Protein AF-A0AAD5U9E8-F1 (afdb_monomer_lite)

Sequence (107 aa):
MSLKADQKKKLTMDKYHIERIRRDKMKNLIKELKVLVPKSKSVNIQQVQVLANAVNYIKTIQDVLKMNGLLESDEQDGPCVKRSDSDSETGSVYSKSESIRIDNLLC

Structure (mmCIF, N/CA/C/O backbone):
data_AF-A0AAD5U9E8-F1
#
_entry.id   AF-A0AAD5U9E8-F1
#
loop_
_atom_site.group_PDB
_atom_site.id
_atom_site.type_symbol
_atom_site.label_atom_id
_atom_site.label_alt_id
_atom_site.label_comp_id
_atom_site.label_asym_id
_atom_site.label_entity_id
_atom_site.label_seq_id
_atom_site.pdbx_PDB_ins_code
_atom_site.Cartn_x
_atom_site.Cartn_y
_atom_site.Cartn_z
_atom_site.occupancy
_atom_site.B_iso_or_equiv
_atom_site.auth_seq_id
_atom_site.auth_comp_id
_atom_site.auth_asym_id
_atom_site.auth_atom_id
_atom_site.pdbx_PDB_model_num
ATOM 1 N N . MET A 1 1 ? 25.307 -2.247 -40.115 1.00 53.50 1 MET A N 1
ATOM 2 C CA . MET A 1 1 ? 24.416 -2.467 -38.952 1.00 53.50 1 MET A CA 1
ATOM 3 C C . MET A 1 1 ? 23.189 -1.571 -39.094 1.00 53.50 1 MET A C 1
ATOM 5 O O . MET A 1 1 ? 23.336 -0.459 -39.584 1.00 53.50 1 MET A O 1
ATOM 9 N N . SER A 1 2 ? 21.984 -2.073 -38.799 1.00 71.44 2 SER A N 1
ATOM 10 C CA . SER A 1 2 ? 20.717 -1.387 -39.114 1.00 71.44 2 SER A CA 1
ATOM 11 C C . SER A 1 2 ? 20.261 -0.483 -37.964 1.00 71.44 2 SER A C 1
ATOM 13 O O . SER A 1 2 ? 19.754 -0.967 -36.954 1.00 71.44 2 SER A O 1
ATOM 15 N N . LEU A 1 3 ? 20.371 0.834 -38.157 1.00 66.44 3 LEU A N 1
ATOM 16 C CA . LEU A 1 3 ? 19.997 1.874 -37.184 1.00 66.44 3 LEU A CA 1
ATOM 17 C C . LEU A 1 3 ? 18.558 1.732 -36.646 1.00 66.44 3 LEU A C 1
ATOM 19 O O . LEU A 1 3 ? 18.284 2.054 -35.491 1.00 66.44 3 LEU A O 1
ATOM 23 N N . LYS A 1 4 ? 17.635 1.203 -37.461 1.00 70.06 4 LYS A N 1
ATOM 24 C CA . LYS A 1 4 ? 16.235 0.974 -37.065 1.00 70.06 4 LYS A CA 1
ATOM 25 C C . LYS A 1 4 ? 16.089 -0.146 -36.027 1.00 70.06 4 LYS A C 1
ATOM 27 O O . LYS A 1 4 ? 15.210 -0.076 -35.169 1.00 70.06 4 LYS A O 1
ATOM 32 N N . ALA A 1 5 ? 16.942 -1.169 -36.082 1.00 71.06 5 ALA A N 1
ATOM 33 C CA . ALA A 1 5 ? 16.924 -2.266 -35.116 1.00 71.06 5 ALA A CA 1
ATOM 34 C C . ALA A 1 5 ? 17.472 -1.820 -33.752 1.00 71.06 5 ALA A C 1
ATOM 36 O O . ALA A 1 5 ? 16.920 -2.195 -32.716 1.00 71.06 5 ALA A O 1
ATOM 37 N N . ASP A 1 6 ? 18.499 -0.971 -33.752 1.00 71.12 6 ASP A N 1
ATOM 38 C CA . ASP A 1 6 ? 19.132 -0.474 -32.529 1.00 71.12 6 ASP A CA 1
ATOM 39 C C . ASP A 1 6 ? 18.250 0.557 -31.802 1.00 71.12 6 ASP A C 1
ATOM 41 O O . ASP A 1 6 ? 18.116 0.499 -30.578 1.00 71.12 6 ASP A O 1
ATOM 45 N N . GLN A 1 7 ? 17.530 1.417 -32.537 1.00 69.94 7 GLN A N 1
ATOM 46 C CA . GLN A 1 7 ? 16.517 2.312 -31.953 1.00 69.94 7 GLN A CA 1
ATOM 47 C C . GLN A 1 7 ? 15.346 1.547 -31.320 1.00 69.94 7 GLN A C 1
ATOM 49 O O . GLN A 1 7 ? 14.924 1.866 -30.208 1.00 69.94 7 GLN A O 1
ATOM 54 N N . LYS A 1 8 ? 14.838 0.502 -31.990 1.00 71.94 8 LYS A N 1
ATOM 55 C CA . LYS A 1 8 ? 13.751 -0.329 -31.451 1.00 71.94 8 LYS A CA 1
ATOM 56 C C . LYS A 1 8 ? 14.177 -1.048 -30.168 1.00 71.94 8 LYS A C 1
ATOM 58 O O . LYS A 1 8 ? 13.419 -1.067 -29.199 1.00 71.94 8 LYS A O 1
ATOM 63 N N . LYS A 1 9 ? 15.398 -1.595 -30.123 1.00 71.38 9 LYS A N 1
ATOM 64 C CA . LYS A 1 9 ? 15.955 -2.221 -28.911 1.00 71.38 9 LYS A CA 1
ATOM 65 C C . LYS A 1 9 ? 16.062 -1.223 -27.756 1.00 71.38 9 LYS A C 1
ATOM 67 O O . LYS A 1 9 ? 15.620 -1.545 -26.656 1.00 71.38 9 LYS A O 1
ATOM 72 N N . LYS A 1 10 ? 16.558 -0.007 -28.015 1.00 75.56 10 LYS A N 1
ATOM 73 C CA . LYS A 1 10 ? 16.666 1.062 -27.009 1.00 75.56 10 LYS A CA 1
ATOM 74 C C . LYS A 1 10 ? 15.306 1.426 -26.400 1.00 75.56 10 LYS A C 1
ATOM 76 O O . LYS A 1 10 ? 15.143 1.329 -25.191 1.00 75.56 10 LYS A O 1
ATOM 81 N N . LEU A 1 11 ? 14.299 1.698 -27.235 1.00 71.31 11 LEU A N 1
ATOM 82 C CA . LEU A 1 11 ? 12.934 2.005 -26.779 1.00 71.31 11 LEU A CA 1
ATOM 83 C C . LEU A 1 11 ? 12.320 0.883 -25.929 1.00 71.31 11 LEU A C 1
ATOM 85 O O . LEU A 1 11 ? 11.585 1.135 -24.974 1.00 71.31 11 LEU A O 1
ATOM 89 N N . THR A 1 12 ? 12.617 -0.371 -26.274 1.00 76.12 12 THR A N 1
ATOM 90 C CA . THR A 1 12 ? 12.104 -1.525 -25.529 1.00 76.12 12 THR A CA 1
ATOM 91 C C . THR A 1 12 ? 12.759 -1.616 -24.146 1.00 76.12 12 THR A C 1
ATOM 93 O O . THR A 1 12 ? 12.065 -1.826 -23.153 1.00 76.12 12 THR A O 1
ATOM 96 N N . MET A 1 13 ? 14.075 -1.395 -24.061 1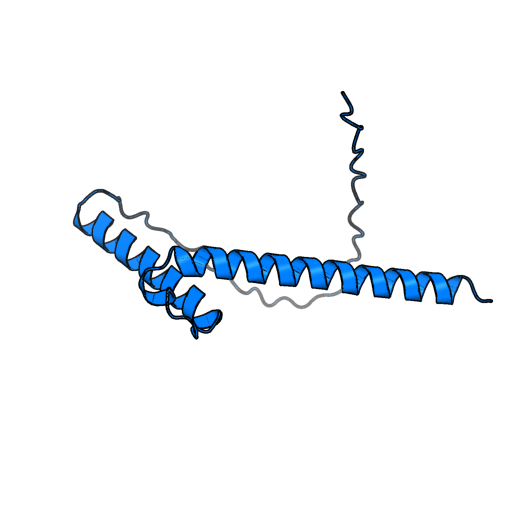.00 76.81 13 MET A N 1
ATOM 97 C CA . MET A 1 13 ? 14.811 -1.345 -22.792 1.00 76.81 13 MET A CA 1
ATOM 98 C C . MET A 1 13 ? 14.335 -0.199 -21.892 1.00 76.81 13 MET A C 1
ATOM 100 O O . MET A 1 13 ? 14.108 -0.419 -20.701 1.00 76.81 13 MET A O 1
ATOM 104 N N . ASP A 1 14 ? 14.093 0.981 -22.466 1.00 87.25 14 ASP A N 1
ATOM 105 C CA . ASP A 1 14 ? 13.585 2.147 -21.737 1.00 87.25 14 ASP A CA 1
ATOM 106 C C . ASP A 1 14 ? 12.191 1.869 -21.145 1.00 87.25 14 ASP A C 1
ATOM 108 O O . ASP A 1 14 ? 11.931 2.158 -19.975 1.00 87.25 14 ASP A O 1
ATOM 112 N N . LYS A 1 15 ? 11.308 1.196 -21.899 1.00 87.56 15 LYS A N 1
ATOM 113 C CA . LYS A 1 15 ? 9.984 0.782 -21.405 1.00 87.56 15 LYS A CA 1
ATOM 114 C C . LYS A 1 15 ? 10.078 -0.189 -20.223 1.00 87.56 15 LYS A C 1
ATOM 116 O O . LYS A 1 15 ? 9.356 -0.028 -19.237 1.00 87.56 15 LYS A O 1
ATOM 121 N N . TYR A 1 16 ? 10.964 -1.185 -20.292 1.00 92.31 16 TYR A N 1
ATOM 122 C CA . TYR A 1 16 ? 11.178 -2.110 -19.173 1.00 92.31 16 TYR A CA 1
ATOM 123 C C . TYR A 1 16 ? 11.742 -1.403 -17.938 1.00 92.31 16 TYR A C 1
ATOM 125 O O . TYR A 1 16 ? 11.364 -1.739 -16.813 1.00 92.31 16 TYR A O 1
ATOM 133 N N . HIS A 1 17 ? 12.619 -0.419 -18.140 1.00 93.00 17 HIS A N 1
ATOM 134 C CA . HIS A 1 17 ? 13.200 0.367 -17.060 1.00 93.00 17 HIS A CA 1
ATOM 135 C C . HIS A 1 17 ? 12.141 1.200 -16.325 1.00 93.00 17 HIS A C 1
ATOM 137 O O . HIS A 1 17 ? 12.04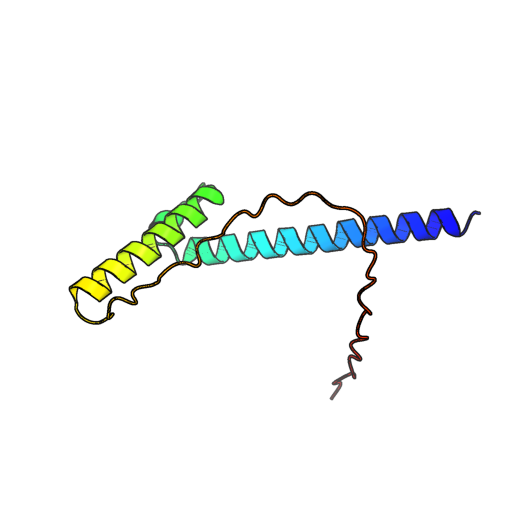2 1.124 -15.099 1.00 93.00 17 HIS A O 1
ATOM 143 N N . ILE A 1 18 ? 11.282 1.904 -17.066 1.00 95.00 18 ILE A N 1
ATOM 144 C CA . ILE A 1 18 ? 10.170 2.681 -16.499 1.00 95.00 18 ILE A CA 1
ATOM 145 C C . ILE A 1 18 ? 9.224 1.774 -15.701 1.00 95.00 18 ILE A C 1
ATOM 147 O O . ILE A 1 18 ? 8.868 2.088 -14.564 1.00 95.00 18 ILE A O 1
ATOM 151 N N . GLU A 1 19 ? 8.858 0.613 -16.248 1.00 95.62 19 GLU A N 1
ATOM 152 C CA . GLU A 1 19 ? 7.952 -0.317 -15.566 1.00 95.62 19 GLU A CA 1
ATOM 153 C C . GLU A 1 19 ? 8.582 -0.942 -14.311 1.00 95.62 19 GLU A C 1
ATOM 155 O O . GLU A 1 19 ? 7.896 -1.211 -13.322 1.00 95.62 19 GLU A O 1
ATOM 160 N N . ARG A 1 20 ? 9.903 -1.155 -14.300 1.00 96.00 20 ARG A N 1
ATOM 161 C CA . ARG A 1 20 ? 10.624 -1.555 -13.084 1.00 96.00 20 ARG A CA 1
ATOM 162 C C . ARG A 1 20 ? 10.510 -0.474 -12.010 1.00 96.00 20 ARG A C 1
ATOM 164 O O . ARG A 1 20 ? 10.038 -0.781 -10.919 1.00 96.00 20 ARG A O 1
ATOM 171 N N . ILE A 1 21 ? 10.841 0.777 -12.341 1.00 96.31 21 ILE A N 1
ATOM 172 C CA . ILE A 1 21 ? 10.751 1.908 -11.404 1.00 96.31 21 ILE A CA 1
ATOM 173 C C . ILE A 1 21 ? 9.330 2.038 -10.848 1.00 96.31 21 ILE A C 1
ATOM 175 O O . ILE A 1 21 ? 9.149 2.190 -9.640 1.00 96.31 21 ILE A O 1
ATOM 179 N N . ARG A 1 22 ? 8.308 1.942 -11.706 1.00 96.81 22 ARG A N 1
ATOM 180 C CA . ARG A 1 22 ? 6.902 2.022 -11.291 1.00 96.81 22 ARG A CA 1
ATOM 181 C C . ARG A 1 22 ? 6.547 0.934 -10.273 1.00 96.81 22 ARG A C 1
ATOM 183 O O . ARG A 1 22 ? 5.922 1.225 -9.253 1.00 96.81 22 ARG A O 1
ATOM 190 N N . ARG A 1 23 ? 6.961 -0.313 -10.522 1.00 97.25 23 ARG A N 1
ATOM 191 C CA . ARG A 1 23 ? 6.707 -1.442 -9.610 1.00 97.25 23 ARG A CA 1
ATOM 192 C C . ARG A 1 23 ? 7.458 -1.309 -8.293 1.00 97.25 23 ARG A C 1
ATOM 194 O O . ARG A 1 23 ? 6.891 -1.637 -7.254 1.00 97.25 23 ARG A O 1
ATOM 201 N N . ASP A 1 24 ? 8.689 -0.817 -8.319 1.00 96.31 24 ASP A N 1
ATOM 202 C CA . ASP A 1 24 ? 9.478 -0.622 -7.103 1.00 96.31 24 ASP A CA 1
ATOM 203 C C . ASP A 1 24 ? 8.895 0.504 -6.239 1.00 96.31 24 ASP A C 1
ATOM 205 O O . ASP A 1 24 ? 8.706 0.312 -5.037 1.00 96.31 24 ASP A O 1
ATOM 209 N N . LYS A 1 25 ? 8.468 1.616 -6.855 1.00 97.44 25 LYS A N 1
ATOM 210 C CA . LYS A 1 25 ? 7.707 2.675 -6.169 1.00 97.44 25 LYS A CA 1
ATOM 211 C C . LYS A 1 25 ? 6.435 2.126 -5.520 1.00 97.44 25 LYS A C 1
ATOM 213 O O . LYS A 1 25 ? 6.206 2.352 -4.337 1.00 97.44 25 LYS A O 1
ATOM 218 N N . MET A 1 26 ? 5.642 1.345 -6.257 1.00 96.88 26 MET A N 1
ATOM 219 C CA . MET A 1 26 ? 4.415 0.739 -5.728 1.00 96.88 26 MET A CA 1
ATOM 220 C C . MET A 1 26 ? 4.693 -0.191 -4.537 1.00 96.88 26 MET A C 1
ATOM 222 O O . MET A 1 26 ? 3.985 -0.147 -3.534 1.00 96.88 26 MET A O 1
ATOM 226 N N . LYS A 1 27 ? 5.747 -1.011 -4.611 1.00 95.31 27 LYS A N 1
ATOM 227 C CA . LYS A 1 27 ? 6.155 -1.876 -3.495 1.00 95.31 27 LYS A CA 1
ATOM 228 C C . LYS A 1 27 ? 6.554 -1.072 -2.261 1.00 95.31 27 LYS A C 1
ATOM 230 O O . LYS A 1 27 ? 6.214 -1.491 -1.157 1.00 95.31 27 LYS A O 1
ATOM 235 N N . ASN A 1 28 ? 7.259 0.044 -2.434 1.00 96.62 28 ASN A N 1
ATOM 236 C CA . ASN A 1 28 ? 7.668 0.899 -1.322 1.00 96.62 28 ASN A CA 1
ATOM 237 C C . ASN A 1 28 ? 6.461 1.555 -0.646 1.00 96.62 28 ASN A C 1
ATOM 239 O O . ASN A 1 28 ? 6.323 1.428 0.566 1.00 96.62 28 ASN A O 1
ATOM 243 N N . LEU A 1 29 ? 5.517 2.096 -1.421 1.00 97.06 29 LEU A N 1
ATOM 244 C CA . LEU A 1 29 ? 4.273 2.653 -0.878 1.00 97.06 29 LEU A CA 1
ATOM 245 C C . LEU A 1 29 ? 3.472 1.615 -0.075 1.00 97.06 29 LEU A C 1
ATOM 247 O O . LEU A 1 29 ? 2.967 1.909 1.005 1.00 97.06 29 LEU A O 1
ATOM 251 N N . ILE A 1 30 ? 3.397 0.367 -0.552 1.00 95.50 30 ILE A N 1
ATOM 252 C CA . ILE A 1 30 ? 2.716 -0.710 0.186 1.00 95.50 30 ILE A CA 1
ATOM 253 C C . ILE A 1 30 ? 3.458 -1.055 1.488 1.00 95.50 30 ILE A C 1
ATOM 255 O O . ILE A 1 30 ? 2.816 -1.359 2.494 1.00 95.50 30 ILE A O 1
ATOM 259 N N . LYS A 1 31 ? 4.797 -1.009 1.499 1.00 93.75 31 LYS A N 1
ATOM 260 C CA . LYS A 1 31 ? 5.590 -1.218 2.722 1.00 93.75 31 LYS A CA 1
ATOM 261 C C . LYS A 1 31 ? 5.364 -0.103 3.739 1.00 93.75 31 LYS A C 1
ATOM 263 O O . LYS A 1 31 ? 5.200 -0.408 4.91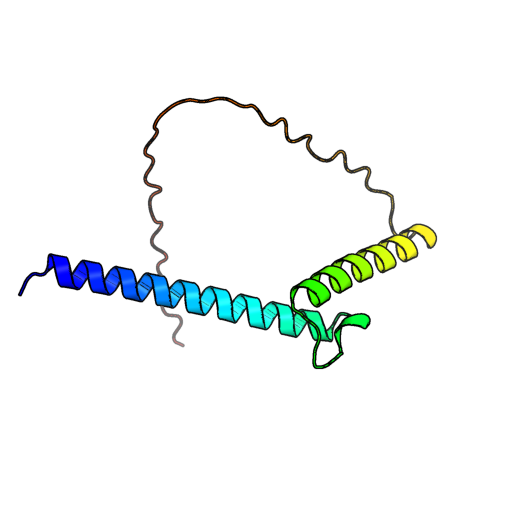4 1.00 93.75 31 LYS A O 1
ATOM 268 N N . GLU A 1 32 ? 5.329 1.149 3.299 1.00 95.00 32 GLU A N 1
ATOM 269 C CA . GLU A 1 32 ? 5.036 2.296 4.165 1.00 95.00 32 GLU A CA 1
ATOM 270 C C . GLU A 1 32 ? 3.630 2.173 4.764 1.00 95.00 32 GLU A C 1
ATOM 272 O O . GLU A 1 32 ? 3.462 2.210 5.984 1.00 95.00 32 GLU A O 1
ATOM 277 N N . LEU A 1 33 ? 2.628 1.883 3.927 1.00 94.81 33 LEU A N 1
ATOM 278 C CA . LEU A 1 33 ? 1.250 1.666 4.366 1.00 94.81 33 LEU A CA 1
ATOM 279 C C . LEU A 1 33 ? 1.134 0.530 5.395 1.00 94.81 33 LEU A C 1
ATOM 281 O O . LEU A 1 33 ? 0.406 0.648 6.381 1.00 94.81 33 LEU A O 1
ATOM 285 N N . LYS A 1 34 ? 1.872 -0.568 5.197 1.00 94.06 34 LYS A N 1
ATOM 286 C CA . LYS A 1 34 ? 1.881 -1.727 6.101 1.00 94.06 34 LYS A CA 1
ATOM 287 C C . LYS A 1 34 ? 2.230 -1.348 7.545 1.00 94.06 34 LYS A C 1
ATOM 289 O O . LYS A 1 34 ? 1.672 -1.939 8.467 1.00 94.06 34 LYS A O 1
ATOM 294 N N . VAL A 1 35 ? 3.132 -0.385 7.743 1.00 93.56 35 VAL A N 1
ATOM 295 C CA . VAL A 1 35 ? 3.573 0.062 9.077 1.00 93.56 35 VAL A CA 1
ATOM 296 C C . VAL A 1 35 ? 2.488 0.880 9.783 1.00 93.56 35 VAL A C 1
ATOM 298 O O . VAL A 1 35 ? 2.329 0.769 11.001 1.00 93.56 35 VAL A O 1
ATOM 301 N N . LEU A 1 36 ? 1.717 1.657 9.020 1.00 93.19 36 LEU A N 1
ATOM 302 C CA . LEU A 1 36 ? 0.670 2.541 9.538 1.00 93.19 36 LEU A CA 1
ATOM 303 C C . LEU A 1 36 ? -0.610 1.789 9.921 1.00 93.19 36 LEU A C 1
ATOM 305 O O . LEU A 1 36 ? -1.325 2.206 10.828 1.00 93.19 36 LEU A O 1
ATOM 309 N N . VAL A 1 37 ? -0.901 0.669 9.257 1.00 93.06 37 VAL A N 1
ATOM 310 C CA . VAL A 1 37 ? -2.135 -0.095 9.477 1.00 93.06 37 VAL A CA 1
ATOM 311 C C . VAL A 1 37 ? -1.952 -1.108 10.619 1.00 93.06 37 VAL A C 1
ATOM 313 O O . VAL A 1 37 ? -1.164 -2.048 10.476 1.00 93.06 37 VAL A O 1
ATOM 316 N N . PRO A 1 38 ? -2.709 -1.012 11.734 1.00 88.88 38 PRO A N 1
ATOM 317 C CA . PRO A 1 38 ? -2.489 -1.848 12.921 1.00 88.88 38 PRO A CA 1
ATOM 318 C C . PRO A 1 38 ? -2.521 -3.360 12.656 1.00 88.88 38 PRO A C 1
ATOM 320 O O . PRO A 1 38 ? -1.673 -4.095 13.157 1.00 88.88 38 PRO A O 1
ATOM 323 N N . LYS A 1 39 ? -3.448 -3.828 11.809 1.00 85.00 39 LYS A N 1
ATOM 324 C CA . LYS A 1 39 ? -3.621 -5.254 11.466 1.00 85.00 39 LYS A CA 1
ATOM 325 C C . LYS A 1 39 ? -2.633 -5.772 10.412 1.00 85.00 39 LYS A C 1
ATOM 327 O O . LYS A 1 39 ? -2.667 -6.950 10.069 1.00 85.00 39 LYS A O 1
ATOM 332 N N . SER A 1 40 ? -1.748 -4.917 9.902 1.00 88.19 40 SER A N 1
ATOM 333 C CA . SER A 1 40 ? -0.832 -5.254 8.806 1.00 88.19 40 SER A CA 1
ATOM 334 C C . SER A 1 40 ? 0.628 -5.389 9.233 1.00 88.19 40 SER A C 1
ATOM 336 O O . SER A 1 40 ? 1.473 -5.719 8.409 1.00 88.19 40 SER A O 1
ATOM 338 N N . LYS A 1 41 ? 0.953 -5.223 10.518 1.00 84.00 41 LYS A N 1
ATOM 339 C CA . LYS A 1 41 ? 2.343 -5.267 11.013 1.00 84.00 41 LYS A CA 1
ATOM 340 C C . LYS A 1 41 ? 2.999 -6.658 10.964 1.00 84.00 41 LYS A C 1
ATOM 342 O O . LYS A 1 41 ? 4.203 -6.768 11.168 1.00 84.00 41 LYS A O 1
ATOM 347 N N . SER A 1 42 ? 2.240 -7.714 10.659 1.00 86.56 42 SER A N 1
ATOM 348 C CA . SER A 1 42 ? 2.769 -9.078 10.525 1.00 86.56 42 SER A CA 1
ATOM 349 C C . SER A 1 42 ? 3.825 -9.181 9.422 1.00 86.56 42 SER A C 1
ATOM 351 O O . SER A 1 42 ? 3.663 -8.633 8.331 1.00 86.56 42 SER A O 1
ATOM 353 N N . VAL A 1 43 ? 4.902 -9.928 9.676 1.00 80.75 43 VAL A N 1
ATOM 354 C CA . VAL A 1 43 ? 6.028 -10.100 8.742 1.00 80.75 43 VAL A CA 1
ATOM 355 C C . VAL A 1 43 ? 5.556 -10.662 7.392 1.00 80.75 43 VAL A C 1
ATOM 357 O O . VAL A 1 43 ? 5.947 -10.125 6.357 1.00 80.75 43 VAL A O 1
ATOM 360 N N . ASN A 1 44 ? 4.606 -11.605 7.395 1.00 86.19 44 ASN A N 1
ATOM 361 C CA . ASN A 1 44 ? 4.208 -12.398 6.220 1.00 86.19 44 ASN A CA 1
ATOM 362 C C . ASN A 1 44 ? 2.862 -12.002 5.583 1.00 86.19 44 ASN A C 1
ATOM 364 O O . ASN A 1 44 ? 2.226 -12.816 4.916 1.00 86.19 44 ASN A O 1
ATOM 368 N N . ILE A 1 45 ? 2.397 -10.769 5.781 1.00 89.62 45 ILE A N 1
ATOM 369 C CA . ILE A 1 45 ? 1.140 -10.315 5.174 1.00 89.62 45 ILE A CA 1
ATOM 370 C C . ILE A 1 45 ? 1.281 -10.061 3.663 1.00 89.62 45 ILE A C 1
ATOM 372 O O . ILE A 1 45 ? 2.256 -9.458 3.204 1.00 89.62 45 ILE A O 1
ATOM 376 N N . GLN A 1 46 ? 0.282 -10.485 2.887 1.00 94.06 46 GLN A N 1
ATOM 377 C CA . GLN A 1 46 ? 0.235 -10.238 1.446 1.00 94.06 46 GLN A CA 1
ATOM 378 C C . GLN A 1 46 ? -0.149 -8.785 1.130 1.00 94.06 46 GLN A C 1
ATOM 380 O O . GLN A 1 46 ? -0.916 -8.161 1.859 1.00 94.06 46 GLN A O 1
ATOM 385 N N . GLN A 1 47 ? 0.310 -8.251 -0.007 1.00 92.62 47 GLN A N 1
ATOM 386 C CA . GLN A 1 47 ? 0.018 -6.868 -0.422 1.00 92.62 47 GLN A CA 1
ATOM 387 C C . GLN A 1 47 ? -1.488 -6.570 -0.511 1.00 92.62 47 GLN A C 1
ATOM 389 O O . GLN A 1 47 ? -1.938 -5.528 -0.043 1.00 92.62 47 GLN A O 1
ATOM 394 N N . VAL A 1 48 ? -2.273 -7.507 -1.051 1.00 94.25 48 VAL A N 1
ATOM 395 C CA . VAL A 1 48 ? -3.738 -7.383 -1.148 1.00 94.25 48 VAL A CA 1
ATOM 396 C C . VAL A 1 48 ? -4.374 -7.279 0.239 1.00 94.25 48 VAL A C 1
ATOM 398 O O . VAL A 1 48 ? -5.262 -6.461 0.456 1.00 94.25 48 VAL A O 1
ATOM 401 N N . GLN A 1 49 ? -3.877 -8.055 1.204 1.00 95.12 49 GLN A N 1
ATOM 402 C CA . GLN A 1 49 ? -4.354 -8.004 2.584 1.00 95.12 49 GLN A CA 1
ATOM 403 C C . GLN A 1 49 ? -3.975 -6.685 3.267 1.00 95.12 49 GLN A C 1
ATOM 405 O O . GLN A 1 49 ? -4.787 -6.143 4.009 1.00 95.12 49 GLN A O 1
ATOM 410 N N . VAL A 1 50 ? -2.788 -6.126 2.989 1.00 95.38 50 VAL A N 1
ATOM 411 C CA . VAL A 1 50 ? -2.407 -4.789 3.486 1.00 95.38 50 VAL A CA 1
ATOM 412 C C . VAL A 1 50 ? -3.407 -3.734 3.013 1.00 95.38 50 VAL A C 1
ATOM 414 O O . VAL A 1 50 ? -3.874 -2.942 3.829 1.00 95.38 50 VAL A O 1
ATOM 417 N N . LEU A 1 51 ? -3.771 -3.753 1.727 1.00 96.50 51 LEU A N 1
ATOM 418 C CA . LEU A 1 51 ? -4.744 -2.822 1.149 1.00 96.50 51 LEU A CA 1
ATOM 419 C C . LEU A 1 51 ? -6.145 -3.017 1.742 1.00 96.50 51 LEU A C 1
ATOM 421 O O . LEU A 1 51 ? -6.775 -2.043 2.149 1.00 96.50 51 LEU A O 1
ATOM 425 N N . ALA A 1 52 ? -6.613 -4.262 1.860 1.00 95.62 52 ALA A N 1
ATOM 426 C CA . ALA A 1 52 ? -7.908 -4.567 2.469 1.00 95.62 52 ALA A CA 1
ATOM 427 C C . ALA A 1 52 ? -7.975 -4.088 3.930 1.00 95.62 52 ALA A C 1
ATOM 429 O O . ALA A 1 52 ? -8.942 -3.447 4.343 1.00 95.62 52 ALA A O 1
ATOM 430 N N . ASN A 1 53 ? -6.915 -4.330 4.701 1.00 95.69 53 ASN A N 1
ATOM 431 C CA . ASN A 1 53 ? -6.813 -3.865 6.079 1.00 95.69 53 ASN A CA 1
ATOM 432 C C . ASN A 1 53 ? -6.771 -2.337 6.174 1.00 95.69 53 ASN A C 1
ATOM 434 O O . ASN A 1 53 ? -7.349 -1.787 7.106 1.00 95.69 53 ASN A O 1
ATOM 438 N N . ALA A 1 54 ? -6.111 -1.655 5.232 1.00 96.25 54 ALA A N 1
ATOM 439 C CA . ALA A 1 54 ? -6.069 -0.196 5.184 1.00 96.25 54 ALA A CA 1
ATOM 440 C C . ALA A 1 54 ? -7.464 0.397 4.953 1.00 96.25 54 ALA A C 1
ATOM 442 O O . ALA A 1 54 ? -7.892 1.264 5.709 1.00 96.25 54 ALA A O 1
ATOM 443 N N . VAL A 1 55 ? -8.195 -0.122 3.960 1.00 96.44 55 VAL A N 1
ATOM 444 C CA . VAL A 1 55 ? -9.575 0.298 3.671 1.00 96.44 55 VAL A CA 1
ATOM 445 C C . VAL A 1 55 ? -10.468 0.079 4.888 1.00 96.44 55 VAL A C 1
ATOM 447 O O . VAL A 1 55 ? -11.199 0.982 5.286 1.00 96.44 55 VAL A O 1
ATOM 450 N N . ASN A 1 56 ? -10.383 -1.095 5.514 1.00 96.38 56 ASN A N 1
ATOM 451 C CA . ASN A 1 56 ? -11.169 -1.395 6.707 1.00 96.38 56 ASN A CA 1
ATOM 452 C C . ASN A 1 56 ? -10.818 -0.467 7.872 1.00 96.38 56 ASN A C 1
ATOM 454 O O . ASN A 1 56 ? -11.714 -0.005 8.567 1.00 96.38 56 ASN A O 1
ATOM 458 N N . TYR A 1 57 ? -9.535 -0.160 8.068 1.00 95.69 57 TYR A N 1
ATOM 459 C CA . TYR A 1 57 ? -9.096 0.742 9.127 1.00 95.69 57 TYR A CA 1
ATOM 460 C C . TYR A 1 57 ? -9.633 2.164 8.934 1.00 95.69 57 TYR A C 1
ATOM 462 O O . TYR A 1 57 ? -10.152 2.747 9.882 1.00 95.69 57 TYR A O 1
ATOM 470 N N . ILE A 1 58 ? -9.584 2.688 7.704 1.00 95.81 58 ILE A N 1
ATOM 471 C CA . ILE A 1 58 ? -10.157 3.998 7.368 1.00 95.81 58 ILE A CA 1
ATOM 472 C C . ILE A 1 58 ? -11.663 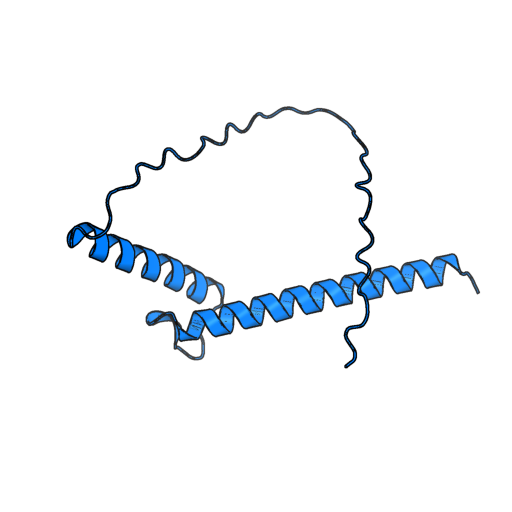4.013 7.641 1.00 95.81 58 ILE A C 1
ATOM 474 O O . ILE A 1 58 ? -12.139 4.935 8.294 1.00 95.81 58 ILE A O 1
ATOM 478 N N . LYS A 1 59 ? -12.398 2.976 7.215 1.00 95.88 59 LYS A N 1
ATOM 479 C CA . LYS A 1 59 ? -13.841 2.857 7.485 1.00 95.88 59 LYS A CA 1
ATOM 480 C C . LYS A 1 59 ? -14.143 2.861 8.979 1.00 95.88 59 LYS A C 1
ATOM 482 O O . LYS A 1 59 ? -14.976 3.631 9.425 1.00 95.88 59 LYS A O 1
ATOM 487 N N . THR A 1 60 ? -13.409 2.074 9.768 1.00 95.06 60 THR A N 1
ATOM 488 C CA . THR A 1 60 ? -13.588 2.054 11.226 1.00 95.06 60 THR A CA 1
ATOM 489 C C . THR A 1 60 ? -13.337 3.427 11.850 1.00 95.06 60 THR A C 1
ATOM 491 O O . THR A 1 60 ? -14.099 3.844 12.714 1.00 95.06 60 THR A O 1
ATOM 494 N N . ILE A 1 61 ? -12.300 4.151 11.414 1.00 94.38 61 ILE A N 1
ATOM 495 C CA . ILE A 1 61 ? -12.054 5.519 11.891 1.00 94.38 61 ILE A CA 1
ATOM 496 C C . ILE A 1 61 ? -13.221 6.436 11.510 1.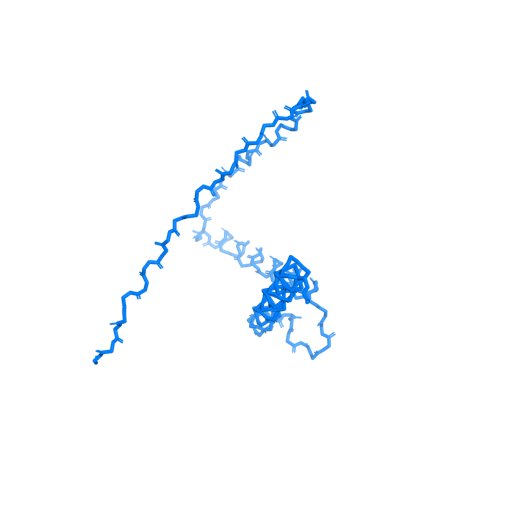00 94.38 61 ILE A C 1
ATOM 498 O O . ILE A 1 61 ? -13.698 7.185 12.356 1.00 94.38 61 ILE A O 1
ATOM 502 N N . GLN A 1 62 ? -13.696 6.366 10.265 1.00 94.19 62 GLN A N 1
ATOM 503 C CA . GLN A 1 62 ? -14.832 7.163 9.799 1.00 94.19 62 GLN A CA 1
ATOM 504 C C . GLN A 1 62 ? -16.098 6.879 10.613 1.00 94.19 62 GLN A C 1
ATOM 506 O O . GLN A 1 62 ? -16.761 7.822 11.033 1.00 94.19 62 GLN A O 1
ATOM 511 N N . ASP A 1 63 ? -16.403 5.612 10.890 1.00 93.50 63 ASP A N 1
ATOM 512 C CA . ASP A 1 63 ? -17.564 5.216 11.691 1.00 93.50 63 ASP A CA 1
ATOM 513 C C . ASP A 1 63 ? -17.463 5.759 13.122 1.00 93.50 63 ASP A C 1
ATOM 515 O O . ASP A 1 63 ? -18.421 6.330 13.637 1.00 93.50 63 ASP A O 1
ATOM 519 N N . VAL A 1 64 ? -16.285 5.663 13.751 1.00 94.06 64 VAL A N 1
ATOM 520 C CA . VAL A 1 64 ? -16.046 6.223 15.093 1.00 94.06 64 VAL A CA 1
ATOM 521 C C . VAL A 1 64 ? -16.223 7.743 15.100 1.00 94.06 64 VAL A C 1
ATOM 523 O O . VAL A 1 64 ? -16.852 8.287 16.003 1.00 94.06 64 VAL A O 1
ATOM 526 N N . LEU A 1 65 ? -15.702 8.441 14.092 1.00 93.81 65 LEU A N 1
ATOM 527 C CA . LEU A 1 65 ? -15.837 9.893 13.984 1.00 93.81 65 LEU A CA 1
ATOM 528 C C . LEU A 1 65 ? -17.292 10.328 13.750 1.00 93.81 65 LEU A C 1
ATOM 530 O O . LEU A 1 65 ? -17.722 11.310 14.352 1.00 93.81 65 LEU A O 1
ATOM 534 N N . LYS A 1 66 ? -18.061 9.584 12.945 1.00 92.69 66 LYS A N 1
ATOM 535 C CA . LYS A 1 66 ? -19.503 9.816 12.750 1.00 92.69 66 LYS A CA 1
ATOM 536 C C . LYS A 1 66 ? -20.289 9.609 14.042 1.00 92.69 66 LYS A C 1
ATOM 538 O O . LYS A 1 66 ? -21.084 10.464 14.413 1.00 92.69 66 LYS A O 1
ATOM 543 N N . MET A 1 67 ? -20.022 8.519 14.766 1.00 89.50 67 MET A N 1
ATOM 544 C CA . MET A 1 67 ? -20.661 8.244 16.063 1.00 89.50 67 MET A CA 1
ATOM 545 C C . MET A 1 67 ? -20.359 9.325 17.106 1.00 89.50 67 MET A C 1
ATOM 547 O O . MET A 1 67 ? -21.202 9.625 17.946 1.00 89.50 67 MET A O 1
ATOM 551 N N . ASN A 1 68 ? -19.175 9.933 17.033 1.00 90.88 68 ASN A N 1
ATOM 552 C CA . ASN A 1 68 ? -18.757 11.009 17.928 1.00 90.88 68 ASN A CA 1
ATOM 553 C C . ASN A 1 68 ? -19.203 12.410 17.459 1.00 90.88 68 ASN A C 1
ATOM 555 O O . ASN A 1 68 ? -18.816 13.396 18.083 1.00 90.88 68 ASN A O 1
ATOM 559 N N . GLY A 1 69 ? -19.970 12.522 16.366 1.00 86.75 69 GLY A N 1
ATOM 560 C CA . GLY A 1 69 ? -20.460 13.802 15.837 1.00 86.75 69 GLY A CA 1
ATOM 561 C C . GLY A 1 69 ? -19.374 14.710 15.243 1.00 86.75 69 GLY A C 1
ATOM 562 O O . GLY A 1 69 ? -19.570 15.915 15.146 1.00 86.75 69 GLY A O 1
ATOM 563 N N . LEU A 1 70 ? -18.213 14.153 14.877 1.00 85.06 70 LEU A N 1
ATOM 564 C CA . LEU A 1 70 ? -17.059 14.885 14.327 1.00 85.06 70 LEU A CA 1
ATOM 565 C C . LEU A 1 70 ? -17.007 14.876 12.790 1.00 85.06 70 LEU A C 1
ATOM 567 O O . LEU A 1 70 ? -16.171 15.556 12.200 1.00 85.06 70 LEU A O 1
ATOM 571 N N . LEU A 1 71 ? -17.867 14.087 12.145 1.00 79.50 71 LEU A N 1
ATOM 572 C CA . LEU A 1 71 ? -18.035 14.032 10.696 1.00 79.50 71 LEU A CA 1
ATOM 573 C C . LEU A 1 71 ? -19.529 14.091 10.377 1.00 79.50 71 LEU A C 1
ATOM 575 O O . LEU A 1 71 ? -20.270 13.171 10.723 1.00 79.50 71 LEU A O 1
ATOM 579 N N . GLU A 1 72 ? -19.946 15.157 9.698 1.00 74.88 72 GLU A N 1
ATOM 580 C CA . GLU A 1 72 ? -21.244 15.222 9.027 1.00 74.88 72 GLU A CA 1
ATOM 581 C C . GLU A 1 72 ? -21.261 14.184 7.892 1.00 74.88 72 GLU A C 1
ATOM 583 O O . GLU A 1 72 ? -20.231 13.865 7.287 1.00 74.88 72 GLU A O 1
ATOM 588 N N . SER A 1 73 ? -22.423 13.590 7.633 1.00 63.66 73 SER A N 1
ATOM 589 C CA . SER A 1 73 ? -22.551 12.620 6.548 1.00 63.66 73 SER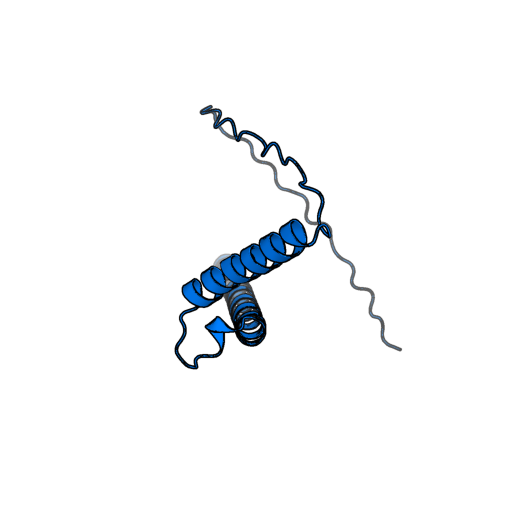 A CA 1
ATOM 590 C C . SER A 1 73 ? -22.562 13.369 5.223 1.00 63.66 73 SER A C 1
ATOM 592 O O . SER A 1 73 ? -23.600 13.889 4.833 1.00 63.66 73 SER A O 1
ATOM 594 N N . ASP A 1 74 ? -21.430 13.396 4.520 1.00 64.88 74 ASP A N 1
ATOM 595 C CA . ASP A 1 74 ? -21.435 13.774 3.110 1.00 64.88 74 ASP A CA 1
ATOM 596 C C . ASP A 1 74 ? -22.229 12.709 2.347 1.00 64.88 74 ASP A C 1
ATOM 598 O O . ASP A 1 74 ? -21.761 11.592 2.095 1.00 64.88 74 ASP A O 1
ATOM 602 N N . GLU A 1 75 ? -23.471 13.050 2.032 1.00 55.28 75 GLU A N 1
ATOM 603 C CA . GLU A 1 75 ? -24.342 12.343 1.109 1.00 55.28 75 GLU A CA 1
ATOM 604 C C . GLU A 1 75 ? -23.683 12.390 -0.279 1.00 55.28 75 GLU A C 1
ATOM 606 O O . GLU A 1 75 ? -23.889 13.302 -1.074 1.00 55.28 75 GLU A O 1
ATOM 611 N N . GLN A 1 76 ? -22.782 11.444 -0.552 1.00 49.25 76 GLN A N 1
ATOM 612 C CA . GLN A 1 76 ? -22.230 11.273 -1.889 1.00 49.25 76 GLN A CA 1
ATOM 613 C C . GLN A 1 76 ? -23.186 10.425 -2.722 1.00 49.25 76 GLN A C 1
ATOM 615 O O . GLN A 1 76 ? -23.099 9.194 -2.742 1.00 49.25 76 GLN A O 1
ATOM 620 N N . ASP A 1 77 ? -24.045 11.118 -3.470 1.00 48.44 77 ASP A N 1
ATOM 621 C CA . ASP A 1 77 ? -24.469 10.683 -4.797 1.00 48.44 77 ASP A CA 1
ATOM 622 C C . ASP A 1 77 ? -23.210 10.350 -5.610 1.00 48.44 77 ASP A C 1
ATOM 624 O O . ASP A 1 77 ? -22.531 11.211 -6.177 1.00 48.44 77 ASP A O 1
ATOM 628 N N . GLY A 1 78 ? -22.843 9.070 -5.624 1.00 50.00 78 GLY A N 1
ATOM 629 C CA . GLY A 1 78 ? -21.819 8.584 -6.532 1.00 50.00 78 GLY A CA 1
ATOM 630 C C . GLY A 1 78 ? -22.276 8.864 -7.966 1.00 50.00 78 GLY A C 1
ATOM 631 O O . GLY A 1 78 ? -23.437 8.590 -8.286 1.00 50.00 78 GLY A O 1
ATOM 632 N N . PRO A 1 79 ? -21.415 9.375 -8.866 1.00 49.25 79 PRO A N 1
ATOM 633 C CA . PRO A 1 79 ? -21.791 9.491 -10.262 1.00 49.25 79 PRO A CA 1
ATOM 634 C C . PRO A 1 79 ? -22.150 8.094 -10.766 1.00 49.25 79 PRO A C 1
ATOM 636 O O . PRO A 1 79 ? -21.308 7.195 -10.835 1.00 49.25 79 PRO A O 1
ATOM 639 N N . CYS A 1 80 ? -23.431 7.910 -11.085 1.00 46.03 80 CYS A N 1
ATOM 640 C CA . CYS A 1 80 ? -23.937 6.748 -11.786 1.00 46.03 80 CYS A CA 1
ATOM 641 C C . CYS A 1 80 ? -23.142 6.643 -13.091 1.00 46.03 80 CYS A C 1
ATOM 643 O O . CYS A 1 80 ? -23.369 7.406 -14.033 1.00 46.03 80 CYS A O 1
ATOM 645 N N . VAL A 1 81 ? -22.159 5.740 -13.133 1.00 48.72 81 VAL A N 1
ATOM 646 C CA . VAL A 1 81 ? -21.443 5.405 -14.363 1.00 48.72 81 VAL A CA 1
ATOM 647 C C . VAL A 1 81 ? -22.454 4.698 -15.254 1.00 48.72 81 VAL A C 1
ATOM 649 O O . VAL A 1 81 ? -22.596 3.476 -15.227 1.00 48.72 81 VAL A O 1
ATOM 652 N N . LYS A 1 82 ? -23.193 5.488 -16.033 1.00 46.56 82 LYS A N 1
ATOM 653 C CA . LYS A 1 82 ? -23.940 4.998 -17.182 1.00 46.56 82 LYS A CA 1
ATOM 654 C C . LYS A 1 82 ? -22.902 4.447 -18.151 1.00 46.56 82 LYS A C 1
ATOM 656 O O . LYS A 1 82 ? -22.267 5.205 -18.882 1.00 46.56 82 LYS A O 1
ATOM 661 N N . ARG A 1 83 ? -22.695 3.127 -18.119 1.00 46.00 83 ARG A N 1
ATOM 662 C CA . ARG A 1 83 ? -22.068 2.402 -19.225 1.00 46.00 83 ARG A CA 1
ATOM 663 C C . ARG A 1 83 ? -22.945 2.659 -20.441 1.00 46.00 83 ARG A C 1
ATOM 665 O O . ARG A 1 83 ? -24.017 2.083 -20.571 1.00 46.00 83 ARG A O 1
ATOM 672 N N . SER A 1 84 ? -22.530 3.627 -21.244 1.00 46.84 84 SER A N 1
ATOM 673 C CA . SER A 1 84 ? -23.075 3.813 -22.576 1.00 46.84 84 SER A CA 1
ATOM 674 C C . SER A 1 84 ? -22.257 2.880 -23.447 1.00 46.84 84 SER A C 1
ATOM 676 O O . SER A 1 84 ? -21.108 3.178 -23.768 1.00 46.84 84 SER A O 1
ATOM 678 N N . ASP A 1 85 ? -22.818 1.708 -23.722 1.00 50.22 85 ASP A N 1
ATOM 679 C CA . ASP A 1 85 ? -22.332 0.855 -24.793 1.00 50.22 85 ASP A CA 1
ATOM 680 C C . ASP A 1 85 ? -22.551 1.639 -26.088 1.00 50.22 85 ASP A C 1
ATOM 682 O O . ASP A 1 85 ? -23.678 1.911 -26.502 1.00 50.22 85 ASP A O 1
ATOM 686 N N . SER A 1 86 ? -21.468 2.134 -26.671 1.00 55.00 86 SER A N 1
ATOM 687 C CA . SER A 1 86 ? -21.489 2.722 -28.003 1.00 55.00 86 SER A CA 1
ATOM 688 C C . SER A 1 86 ? -20.201 2.351 -28.711 1.00 55.00 86 SER A C 1
ATOM 690 O O . SER A 1 86 ? -19.144 2.947 -28.509 1.00 55.00 86 SER A O 1
ATOM 692 N N . ASP A 1 87 ? -20.334 1.308 -29.522 1.00 47.34 87 ASP A N 1
ATOM 693 C CA . ASP A 1 87 ? -19.446 0.986 -30.622 1.00 47.34 87 ASP A CA 1
ATOM 694 C C . ASP A 1 87 ? -19.314 2.213 -31.539 1.00 47.34 87 ASP A C 1
ATOM 696 O O . ASP A 1 87 ? -20.316 2.746 -32.014 1.00 47.34 87 ASP A O 1
ATOM 700 N N . SER A 1 88 ? -18.091 2.684 -31.789 1.00 47.69 88 SER A N 1
ATOM 701 C CA . SER A 1 88 ? -17.673 3.224 -33.095 1.00 47.69 88 SER A CA 1
ATOM 702 C C . SER A 1 88 ? -16.211 3.690 -33.082 1.00 47.69 88 SER A C 1
ATOM 704 O O . SER A 1 88 ? -15.783 4.536 -32.304 1.00 47.69 88 SER A O 1
ATOM 706 N N . GLU A 1 89 ? -15.449 3.032 -33.950 1.00 45.12 89 GLU A N 1
ATOM 707 C CA . GLU A 1 89 ? -14.426 3.555 -34.860 1.00 45.12 89 GLU A CA 1
ATOM 708 C C . GLU A 1 89 ? -13.545 4.769 -34.482 1.00 45.12 89 GLU A C 1
ATOM 710 O O . GLU A 1 89 ? -13.970 5.911 -34.371 1.00 45.12 89 GLU A O 1
ATOM 715 N N . THR A 1 90 ? -12.238 4.476 -34.477 1.00 49.56 90 THR A N 1
ATOM 716 C CA . THR A 1 90 ? -11.120 5.275 -35.020 1.00 49.56 90 THR A CA 1
ATOM 717 C C . THR A 1 90 ? -11.068 6.783 -34.744 1.00 49.56 90 THR A C 1
ATOM 719 O O . THR A 1 90 ? -11.727 7.586 -35.394 1.00 49.56 90 THR A O 1
ATOM 722 N N . GLY A 1 91 ? -10.090 7.191 -33.929 1.00 36.62 91 GLY A N 1
ATOM 723 C CA . GLY A 1 91 ? -9.686 8.591 -33.806 1.00 36.62 91 GLY A CA 1
ATOM 724 C C . GLY A 1 91 ? -8.291 8.743 -33.214 1.00 36.62 91 GLY A C 1
ATOM 725 O O . GLY A 1 91 ? -8.118 8.835 -32.005 1.00 36.62 91 GLY A O 1
ATOM 726 N N . SER A 1 92 ? -7.283 8.755 -34.084 1.00 48.34 92 SER A N 1
ATOM 727 C CA . SER A 1 92 ? -5.913 9.174 -33.783 1.00 48.34 92 SER A CA 1
ATOM 728 C C . SER A 1 92 ? -5.890 10.578 -33.171 1.00 48.34 92 SER A C 1
ATOM 730 O O . SER A 1 92 ? -6.198 11.538 -33.873 1.00 48.34 92 SER A O 1
ATOM 732 N N . VAL A 1 93 ? -5.396 10.727 -31.939 1.00 43.97 93 VAL A N 1
ATOM 733 C CA . VAL A 1 93 ? -4.864 12.011 -31.459 1.00 43.97 93 VAL A CA 1
ATOM 734 C C . VAL A 1 93 ? -3.564 11.760 -30.698 1.00 43.97 93 VAL A C 1
ATOM 736 O O . VAL A 1 93 ? -3.544 11.340 -29.544 1.00 43.97 93 VAL A O 1
ATOM 739 N N . TYR A 1 94 ? -2.453 12.008 -31.389 1.00 42.19 94 TYR A N 1
ATOM 740 C CA . TYR A 1 94 ? -1.157 12.270 -30.775 1.00 42.19 94 TYR A CA 1
ATOM 741 C C . TYR A 1 94 ? -1.309 13.463 -29.818 1.00 42.19 94 TYR A C 1
ATOM 743 O O . TYR A 1 94 ? -1.473 14.598 -30.267 1.00 42.19 94 TYR A O 1
ATOM 751 N N . SER A 1 95 ? -1.225 13.230 -28.508 1.00 47.34 95 SER A N 1
ATOM 752 C CA . SER A 1 95 ? -1.042 14.318 -27.546 1.00 47.34 95 SER A CA 1
ATOM 753 C C . SER A 1 95 ? 0.417 14.762 -27.567 1.00 47.34 95 SER A C 1
ATOM 755 O O . SER A 1 95 ? 1.324 14.006 -27.220 1.00 47.34 95 SER A O 1
ATOM 757 N N . LYS A 1 96 ? 0.610 16.004 -28.018 1.00 41.12 96 LYS A N 1
ATOM 758 C CA . LYS A 1 96 ? 1.823 16.823 -27.906 1.00 41.12 96 LYS A CA 1
ATOM 759 C C . LYS A 1 96 ? 2.483 16.617 -26.536 1.00 41.12 96 LYS A C 1
ATOM 761 O O . LYS A 1 96 ? 1.896 16.947 -25.512 1.00 41.12 96 LYS A O 1
ATOM 766 N N . SER A 1 97 ? 3.703 16.096 -26.524 1.00 53.44 97 SER A N 1
ATOM 767 C CA . SER A 1 97 ? 4.572 16.099 -25.351 1.00 53.44 97 SER A CA 1
ATOM 768 C C . SER A 1 97 ? 5.026 17.534 -25.073 1.00 53.44 97 SER A C 1
ATOM 770 O O . SER A 1 97 ? 5.746 18.127 -25.876 1.00 53.44 97 SER A O 1
ATOM 772 N N . GLU A 1 98 ? 4.609 18.098 -23.942 1.00 46.03 98 GLU A N 1
ATOM 773 C CA . GLU A 1 98 ? 5.218 19.309 -23.397 1.00 46.03 98 GLU A CA 1
ATOM 774 C C . GLU A 1 98 ? 6.642 18.985 -22.926 1.00 46.03 98 GLU A C 1
ATOM 776 O O . GLU A 1 98 ? 6.868 18.126 -22.071 1.00 46.03 98 GLU A O 1
ATOM 781 N N . SER A 1 99 ? 7.622 19.656 -23.534 1.00 43.97 99 SER A N 1
ATOM 782 C CA . SER A 1 99 ? 9.018 19.645 -23.102 1.00 43.97 99 SER A CA 1
ATOM 783 C C . SER A 1 99 ? 9.139 20.318 -21.738 1.00 43.97 99 SER A C 1
ATOM 785 O O . SER A 1 99 ? 9.072 21.542 -21.644 1.00 43.97 99 SER A O 1
ATOM 787 N N . ILE A 1 100 ? 9.390 19.538 -20.689 1.00 51.59 100 ILE A N 1
ATOM 788 C CA . ILE A 1 100 ? 9.841 20.083 -19.407 1.00 51.59 100 ILE A CA 1
ATOM 789 C C . ILE A 1 100 ? 11.304 20.505 -19.586 1.00 51.59 100 ILE A C 1
ATOM 791 O O . ILE A 1 100 ? 12.194 19.662 -19.706 1.00 51.59 100 ILE A O 1
ATOM 795 N N . ARG A 1 101 ? 11.555 21.817 -19.631 1.00 51.44 101 ARG A N 1
ATOM 796 C CA . ARG A 1 101 ? 12.891 22.378 -19.405 1.00 51.44 101 ARG A CA 1
ATOM 797 C C . ARG A 1 101 ? 13.179 22.273 -17.910 1.00 51.44 101 ARG A C 1
ATOM 799 O O . ARG A 1 101 ? 12.483 22.887 -17.110 1.00 51.44 101 ARG A O 1
ATOM 806 N N . ILE A 1 102 ? 14.167 21.464 -17.540 1.00 51.12 102 ILE A N 1
ATOM 807 C CA . ILE A 1 102 ? 14.758 21.508 -16.202 1.00 51.12 102 ILE A CA 1
ATOM 808 C C . ILE A 1 102 ? 15.921 22.486 -16.312 1.00 51.12 102 ILE A C 1
ATOM 810 O O . ILE A 1 102 ? 16.986 22.124 -16.813 1.00 51.12 102 ILE A O 1
ATOM 814 N N . ASP A 1 103 ? 15.696 23.730 -15.903 1.00 53.81 103 ASP A N 1
ATOM 815 C CA . ASP A 1 103 ? 16.796 24.656 -15.676 1.00 53.81 103 ASP A CA 1
ATOM 816 C C . ASP A 1 103 ? 17.536 24.206 -14.409 1.00 53.81 103 ASP A C 1
ATOM 818 O O . ASP A 1 103 ? 16.949 24.012 -13.343 1.00 53.81 103 ASP A O 1
ATOM 822 N N . ASN A 1 104 ? 18.836 23.964 -14.572 1.00 45.78 104 ASN A N 1
ATOM 823 C CA . ASN A 1 104 ? 19.766 23.590 -13.515 1.00 45.78 104 ASN A CA 1
ATOM 824 C C . ASN A 1 104 ? 19.747 24.633 -12.389 1.00 45.78 104 ASN A C 1
ATOM 826 O O . ASN A 1 104 ? 20.270 25.732 -12.557 1.00 45.78 104 ASN A O 1
ATOM 830 N N . LEU A 1 105 ? 19.244 24.259 -11.213 1.00 47.09 105 LEU A N 1
ATOM 831 C CA . LEU A 1 105 ? 19.595 24.928 -9.963 1.00 47.09 105 LEU A CA 1
ATOM 832 C C . LEU A 1 105 ? 20.851 24.255 -9.401 1.00 47.09 105 LEU A C 1
ATOM 834 O O . LEU A 1 105 ? 20.782 23.328 -8.598 1.00 47.09 105 LEU A O 1
ATOM 838 N N . LEU A 1 106 ? 22.002 24.717 -9.895 1.00 48.47 106 LEU A N 1
ATOM 839 C CA . LEU A 1 106 ? 23.271 24.655 -9.180 1.00 48.47 106 LEU A CA 1
ATOM 840 C C . LEU A 1 106 ? 23.573 26.072 -8.675 1.00 48.47 106 LEU A C 1
ATOM 842 O O . LEU A 1 106 ? 23.926 26.941 -9.471 1.00 48.47 106 LEU A O 1
ATOM 846 N N . CYS A 1 107 ? 23.382 26.277 -7.376 1.00 44.41 107 CYS A N 1
ATOM 847 C CA . CYS A 1 107 ? 24.205 27.090 -6.479 1.00 44.41 107 CYS A CA 1
ATOM 848 C C . CYS A 1 107 ? 23.736 26.813 -5.050 1.00 44.41 107 CYS A C 1
ATOM 850 O O . CYS A 1 107 ? 22.536 27.046 -4.779 1.00 44.41 107 CYS A O 1
#

Foldseek 3Di:
DDPVVVVVVVVVVVVVVVVVVVVVVVVVVLVVLLVVQPVRVDPDDDSVRSVVSSVVVVVVVVVVCVVVVNDDDPPDPDPPPPPPPDDDDDDDDDDDDDDDDDDDPDD

Radius of gyration: 23.34 Å; chains: 1; bounding box: 49×40×57 Å

InterPro domains:
  IPR011598 Myc-type, basic helix-loop-helix (bHLH) domain [PF00010] (17-62)
  IPR011598 Myc-type, basic helix-loop-helix (bHLH) domain [PS50888] (10-61)
  IPR011598 Myc-type, basic helix-loop-helix (bHLH) domain [SM00353] (16-67)
  IPR036638 Helix-loop-helix DNA-binding domain superfamily [G3DSA:4.10.280.10] (3-83)
  IPR036638 Helix-loop-helix DNA-binding domain superfamily [SSF47459] (7-67)

Secondary structure (DSSP, 8-state):
--HHHHHHHHHHHHHHHHHHHHHHHHHHHHHHHHHHSGGG-STT--HHHHHHHHHHHHHHHHHHHHHTT-S------------------------------------

Organism: NCBI:txid261099

pLDDT: mean 75.53, std 20.56, range [36.62, 97.44]